Protein AF-A0A7J8A0X6-F1 (afdb_monomer_lite)

pLDDT: mean 71.04, std 18.55, range [28.08, 94.31]

InterPro domains:
  IPR000988 Large ribosomal subunit protein eL24-related, N-terminal [PF01246] (28-68)
  IPR038630 Ribosomal protein L24e/L24 superfamily [G3DSA:2.30.170.20] (17-65)
  IPR056366 Large ribosomal subunit protein eL24 [PTHR10792] (29-151)

Sequence (159 aa):
MSWLRVSAQPFPALPSGVGNACTWALSRQVFQFLNAKCESAFLSKRNPRQINWTVLYRRKHKKGQSEEIQKKRTRRAVKFQRAITGASLADIMAKRNQKPEVRKAQREQAIRAAKEAKKAKQASKKTAMAAAKAPTKAAPKQKIVKPVKVSAPRVGGKR

Foldseek 3Di:
DDDPDDDDADFDDDPDDPDAWDWDDDPPDIHTDRDVVRVVCVVVVHDLCPVCPTPNVCVVVVPPPPDPPPPPPDDDDDDDDDDDPPDDPVRVVVVVPDDVVVVVVVVVVVVVVVVVVVVVVVVVVVVVVVVVDDDDDDDDDDDDDDDDDDDDDDDDDDD

Structure (mmCIF, N/CA/C/O backbone):
data_AF-A0A7J8A0X6-F1
#
_entry.id   AF-A0A7J8A0X6-F1
#
loop_
_atom_site.group_PDB
_atom_site.id
_atom_site.type_symbol
_atom_site.label_atom_id
_atom_site.label_alt_id
_atom_site.label_comp_id
_atom_site.label_asym_id
_atom_site.label_entity_id
_atom_site.label_seq_id
_atom_site.pdbx_PDB_ins_code
_atom_site.Cartn_x
_atom_site.Cartn_y
_atom_site.Cartn_z
_atom_site.occupancy
_atom_site.B_iso_or_equiv
_atom_site.auth_seq_id
_atom_site.auth_comp_id
_atom_site.auth_asym_id
_atom_site.auth_atom_id
_atom_site.pdbx_PDB_model_num
ATOM 1 N N . MET A 1 1 ? 24.385 -22.560 -4.613 1.00 36.12 1 MET A N 1
ATOM 2 C CA . MET A 1 1 ? 23.957 -22.033 -5.926 1.00 36.12 1 MET A CA 1
ATOM 3 C C . MET A 1 1 ? 23.432 -20.620 -5.751 1.00 36.12 1 MET A C 1
ATOM 5 O O . MET A 1 1 ? 22.476 -20.415 -5.014 1.00 36.12 1 MET A O 1
ATOM 9 N N . SER A 1 2 ? 24.137 -19.655 -6.338 1.00 29.86 2 SER A N 1
ATOM 10 C CA . SER A 1 2 ? 23.873 -18.224 -6.197 1.00 29.86 2 SER A CA 1
ATOM 11 C C . SER A 1 2 ? 22.564 -17.828 -6.879 1.00 29.86 2 SER A C 1
ATOM 13 O O . SER A 1 2 ? 22.266 -18.272 -7.986 1.00 29.86 2 SER A O 1
ATOM 15 N N . TRP A 1 3 ? 21.799 -16.986 -6.194 1.00 28.08 3 TRP A N 1
ATOM 16 C CA . TRP A 1 3 ? 20.567 -16.372 -6.663 1.00 28.08 3 TRP A CA 1
ATOM 17 C C . TRP A 1 3 ? 20.871 -15.496 -7.883 1.00 28.08 3 TRP A C 1
ATOM 19 O O . TRP A 1 3 ? 21.542 -14.468 -7.763 1.00 28.08 3 TRP A O 1
ATOM 29 N N . LEU A 1 4 ? 20.399 -15.896 -9.069 1.00 31.91 4 LEU A N 1
ATOM 30 C CA . LEU A 1 4 ? 20.561 -15.088 -10.275 1.00 31.91 4 LEU A CA 1
ATOM 31 C C . LEU A 1 4 ? 19.683 -13.834 -10.177 1.00 31.91 4 LEU A C 1
ATOM 33 O O . LEU A 1 4 ? 18.459 -13.854 -10.290 1.00 31.91 4 LEU A O 1
ATOM 37 N N . ARG A 1 5 ? 20.374 -12.727 -9.929 1.00 34.00 5 ARG A N 1
ATOM 38 C CA . ARG A 1 5 ? 19.894 -11.352 -9.873 1.00 34.00 5 ARG A CA 1
ATOM 39 C C . ARG A 1 5 ? 19.370 -10.926 -11.249 1.00 34.00 5 ARG A C 1
ATOM 41 O O . ARG A 1 5 ? 20.147 -10.761 -12.183 1.00 34.00 5 ARG A O 1
ATOM 48 N N . VAL A 1 6 ? 18.060 -10.713 -11.358 1.00 36.09 6 VAL A N 1
ATOM 49 C CA . VAL A 1 6 ? 17.399 -10.133 -12.540 1.00 36.09 6 VAL A CA 1
ATOM 50 C C . VAL A 1 6 ? 17.935 -8.715 -12.770 1.00 36.09 6 VAL A C 1
ATOM 52 O O . VAL A 1 6 ? 17.736 -7.826 -11.939 1.00 36.09 6 VAL A O 1
ATOM 55 N N . SER A 1 7 ? 18.646 -8.503 -13.880 1.00 37.28 7 SER A N 1
ATOM 56 C CA . SER A 1 7 ? 19.154 -7.190 -14.277 1.00 37.28 7 SER A CA 1
ATOM 57 C C . SER A 1 7 ? 18.037 -6.376 -14.939 1.00 37.28 7 SER A C 1
ATOM 59 O O . SER A 1 7 ? 17.473 -6.742 -15.969 1.00 37.28 7 SER A O 1
ATOM 61 N N . ALA A 1 8 ? 17.685 -5.249 -14.322 1.00 40.94 8 ALA A N 1
ATOM 62 C CA . ALA A 1 8 ? 16.849 -4.237 -14.950 1.00 40.94 8 ALA A CA 1
ATOM 63 C C . ALA A 1 8 ? 17.675 -3.536 -16.041 1.00 40.94 8 ALA A C 1
ATOM 65 O O . ALA A 1 8 ? 18.652 -2.846 -15.749 1.00 40.94 8 ALA A O 1
ATOM 66 N N . GLN A 1 9 ? 17.303 -3.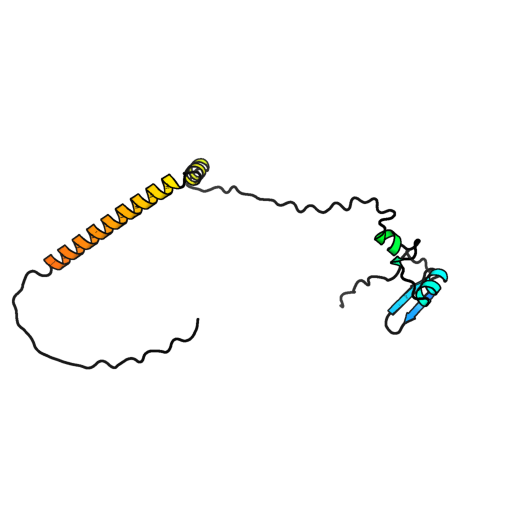767 -17.298 1.00 46.72 9 GLN A N 1
ATOM 67 C CA . GLN A 1 9 ? 18.052 -3.325 -18.470 1.00 46.72 9 GLN A CA 1
ATOM 68 C C . GLN A 1 9 ? 17.904 -1.816 -18.761 1.00 46.72 9 GLN A C 1
ATOM 70 O O . GLN A 1 9 ? 16.809 -1.256 -18.616 1.00 46.72 9 GLN A O 1
ATOM 75 N N . PRO A 1 10 ? 18.972 -1.151 -19.240 1.00 53.94 10 PRO A N 1
ATOM 76 C CA . PRO A 1 10 ? 18.896 0.121 -19.946 1.00 53.94 10 PRO A CA 1
ATOM 77 C C . PRO A 1 10 ? 18.584 -0.141 -21.433 1.00 53.94 10 PRO A C 1
ATOM 79 O O . PRO A 1 10 ? 19.312 -0.872 -22.086 1.00 53.94 10 PRO A O 1
ATOM 82 N N . PHE A 1 11 ? 17.537 0.495 -21.972 1.00 50.22 11 PHE A N 1
ATOM 83 C CA . PHE A 1 11 ? 17.022 0.324 -23.350 1.00 50.22 11 PHE A CA 1
ATOM 84 C C . PHE A 1 11 ? 16.313 -1.024 -23.645 1.00 50.22 11 PHE A C 1
ATOM 86 O O . PHE A 1 11 ? 16.603 -2.030 -23.011 1.00 50.22 11 PHE A O 1
ATOM 93 N N . PRO A 1 12 ? 15.281 -1.039 -24.517 1.00 55.00 12 PRO A N 1
ATOM 94 C CA . PRO A 1 12 ? 14.339 -2.153 -24.602 1.00 55.00 12 PRO A CA 1
ATOM 95 C C . PRO A 1 12 ? 14.914 -3.376 -25.324 1.00 55.00 12 PRO A C 1
ATOM 97 O O . PRO A 1 12 ? 15.241 -3.295 -26.506 1.00 55.00 12 PRO A O 1
ATOM 100 N N . ALA A 1 13 ? 14.928 -4.514 -24.627 1.00 45.06 13 ALA A N 1
ATOM 101 C CA . ALA A 1 13 ? 15.016 -5.843 -25.219 1.00 45.06 13 ALA A CA 1
ATOM 102 C C . ALA A 1 13 ? 13.827 -6.100 -26.156 1.00 45.06 13 ALA A C 1
ATOM 104 O O . ALA A 1 13 ? 12.696 -6.311 -25.716 1.00 45.06 13 ALA A O 1
ATOM 105 N N . LEU A 1 14 ? 14.110 -6.097 -27.455 1.00 45.22 14 LEU A N 1
ATOM 106 C CA . LEU A 1 14 ? 13.455 -6.994 -28.403 1.00 45.22 14 LEU A CA 1
ATOM 107 C C . LEU A 1 14 ? 14.230 -8.322 -28.380 1.00 45.22 14 LEU A C 1
ATOM 109 O O . LEU A 1 14 ? 15.440 -8.284 -28.140 1.00 45.22 14 LEU A O 1
ATOM 113 N N . PRO A 1 15 ? 13.576 -9.479 -28.589 1.00 44.00 15 PRO A N 1
ATOM 114 C CA . PRO A 1 15 ? 14.264 -10.763 -28.633 1.00 44.00 15 PRO A CA 1
ATOM 115 C C . PRO A 1 15 ? 15.298 -10.715 -29.758 1.00 44.00 15 PRO A C 1
ATOM 117 O O . PRO A 1 15 ? 14.960 -10.625 -30.937 1.00 44.00 15 PRO A O 1
ATOM 120 N N . SER A 1 16 ? 16.569 -10.681 -29.373 1.00 49.59 16 SER A N 1
ATOM 121 C CA . SER A 1 16 ? 17.697 -10.606 -30.286 1.00 49.59 16 SER A CA 1
ATOM 122 C C . SER A 1 16 ? 17.804 -11.926 -31.043 1.00 49.59 16 SER A C 1
ATOM 124 O O . SER A 1 16 ? 18.337 -12.905 -30.520 1.00 49.59 16 SER A O 1
ATOM 126 N N . GLY A 1 17 ? 17.293 -11.944 -32.274 1.00 44.50 17 GLY A N 1
ATOM 127 C CA . GLY A 1 17 ? 17.748 -12.886 -33.285 1.00 44.50 17 GLY A CA 1
ATOM 128 C C . GLY A 1 17 ? 19.262 -12.744 -33.440 1.00 44.50 17 GLY A C 1
ATOM 129 O O . GLY A 1 17 ? 19.794 -11.635 -33.524 1.00 44.50 17 GLY A O 1
ATOM 130 N N . VAL A 1 18 ? 19.942 -13.879 -33.381 1.00 49.66 18 VAL A N 1
ATOM 131 C CA . VAL A 1 18 ? 21.393 -14.040 -33.479 1.00 49.66 18 VAL A CA 1
ATOM 132 C C . VAL A 1 18 ? 21.876 -13.364 -34.770 1.00 49.66 18 VAL A C 1
ATOM 134 O O . VAL A 1 18 ? 21.521 -13.819 -35.851 1.00 49.66 18 VAL A O 1
ATOM 137 N N . GLY A 1 19 ? 22.620 -12.254 -34.687 1.00 55.72 19 GLY A N 1
ATOM 138 C CA . GLY A 1 19 ? 23.250 -11.687 -35.889 1.00 55.72 19 GLY A CA 1
ATOM 139 C C . GLY A 1 19 ? 23.717 -10.232 -35.846 1.00 55.72 19 GLY A C 1
ATOM 140 O O . GLY A 1 19 ? 24.766 -9.952 -36.403 1.00 55.72 19 GLY A O 1
ATOM 141 N N . ASN A 1 20 ? 23.012 -9.307 -35.181 1.00 57.03 20 ASN A N 1
ATOM 142 C CA . ASN A 1 20 ? 23.240 -7.860 -35.398 1.00 57.03 20 ASN A CA 1
ATOM 143 C C . ASN A 1 20 ? 23.388 -7.023 -34.109 1.00 57.03 20 ASN A C 1
ATOM 145 O O . ASN A 1 20 ? 22.957 -5.875 -34.072 1.00 57.03 20 ASN A O 1
ATOM 149 N N . ALA A 1 21 ? 23.941 -7.572 -33.025 1.00 59.22 21 ALA A N 1
ATOM 150 C CA . ALA A 1 21 ? 24.091 -6.821 -31.774 1.00 59.22 21 ALA A CA 1
ATOM 151 C C . ALA A 1 21 ? 25.514 -6.261 -31.617 1.00 59.22 21 ALA A C 1
ATOM 153 O O . ALA A 1 21 ? 26.451 -7.015 -31.361 1.00 59.22 21 ALA A O 1
ATOM 154 N N . CYS A 1 22 ? 25.670 -4.934 -31.701 1.00 60.84 22 CYS A N 1
ATOM 155 C CA . CYS A 1 22 ? 26.900 -4.261 -31.275 1.00 60.84 22 CYS A CA 1
ATOM 156 C C . CYS A 1 22 ? 26.925 -4.207 -29.743 1.00 60.84 22 CYS A C 1
ATOM 158 O O . CYS A 1 22 ? 26.080 -3.565 -29.107 1.00 60.84 22 CYS A O 1
ATOM 160 N N . THR A 1 23 ? 27.876 -4.914 -29.138 1.00 66.88 23 THR A N 1
ATOM 161 C CA . THR A 1 23 ? 28.065 -4.959 -27.686 1.00 66.88 23 THR A CA 1
ATOM 162 C C . THR A 1 23 ? 29.154 -3.985 -27.265 1.00 66.88 23 THR A C 1
ATOM 164 O O . THR A 1 23 ? 30.289 -4.102 -27.721 1.00 66.88 23 THR A O 1
ATOM 167 N N . TRP A 1 24 ? 28.838 -3.065 -26.355 1.00 68.44 24 TRP A N 1
ATOM 168 C CA . TRP A 1 24 ? 29.813 -2.134 -25.790 1.00 68.44 24 TRP A CA 1
ATOM 169 C C . TRP A 1 24 ? 30.006 -2.412 -24.299 1.00 68.44 24 TRP A C 1
ATOM 171 O O . TRP A 1 24 ? 29.041 -2.420 -23.531 1.00 68.44 24 TRP A O 1
ATOM 181 N N . ALA A 1 25 ? 31.247 -2.651 -23.878 1.00 75.25 25 ALA A N 1
ATOM 182 C CA . ALA A 1 25 ? 31.591 -2.934 -22.490 1.00 75.25 25 ALA A CA 1
ATOM 183 C C . ALA A 1 25 ? 32.318 -1.736 -21.870 1.00 75.25 25 ALA A C 1
ATOM 185 O O . ALA A 1 25 ? 33.428 -1.399 -22.271 1.00 75.25 25 ALA A O 1
ATOM 186 N N . LEU A 1 26 ? 31.702 -1.117 -20.861 1.00 70.56 26 LEU A N 1
ATOM 187 C CA . LEU A 1 26 ? 32.402 -0.227 -19.934 1.00 70.56 26 LEU A CA 1
ATOM 188 C C . LEU A 1 26 ? 32.752 -1.020 -18.680 1.00 70.56 26 LEU A C 1
ATOM 190 O O . LEU A 1 26 ? 32.028 -1.955 -18.355 1.00 70.56 26 LEU A O 1
ATOM 194 N N . SER A 1 27 ? 33.811 -0.618 -17.971 1.00 67.50 27 SER A N 1
ATOM 195 C CA . SER A 1 27 ? 34.520 -1.310 -16.869 1.00 67.50 27 SER A CA 1
ATOM 196 C C . SER A 1 27 ? 33.731 -2.233 -15.920 1.00 67.50 27 SER A C 1
ATOM 198 O O . SER A 1 27 ? 34.324 -3.121 -15.316 1.00 67.50 27 SER A O 1
ATOM 200 N N . ARG A 1 28 ? 32.414 -2.061 -15.765 1.00 73.81 28 ARG A N 1
ATOM 201 C CA . ARG A 1 28 ? 31.549 -2.922 -14.950 1.00 73.81 28 ARG A CA 1
ATOM 202 C C . ARG A 1 28 ? 30.196 -3.287 -15.585 1.00 73.81 28 ARG A C 1
ATOM 204 O O . ARG A 1 28 ? 29.463 -4.087 -15.010 1.00 73.81 28 ARG A O 1
ATOM 211 N N . GLN A 1 29 ? 29.831 -2.714 -16.733 1.00 79.38 29 GLN A N 1
ATOM 212 C CA . GLN A 1 29 ? 28.522 -2.909 -17.358 1.00 79.38 29 GLN A CA 1
ATOM 213 C C . GLN A 1 29 ? 28.636 -3.078 -18.876 1.00 79.38 29 GLN A C 1
ATOM 215 O O . GLN A 1 29 ? 29.211 -2.240 -19.569 1.00 79.38 29 GLN A O 1
ATOM 220 N N . VAL A 1 30 ? 28.031 -4.155 -19.380 1.00 83.88 30 VAL A N 1
ATOM 221 C CA . VAL A 1 30 ? 27.904 -4.440 -20.812 1.00 83.88 30 VAL A CA 1
ATOM 222 C C . VAL A 1 30 ? 26.553 -3.927 -21.305 1.00 83.88 30 VAL A C 1
ATOM 224 O O . VAL A 1 30 ? 25.512 -4.232 -20.719 1.00 83.88 30 VAL A O 1
ATOM 227 N N . PHE A 1 31 ? 26.577 -3.147 -22.382 1.00 83.69 31 PHE A N 1
ATOM 228 C CA . PHE A 1 31 ? 25.405 -2.626 -23.075 1.00 83.69 31 PHE A CA 1
ATOM 229 C C . PHE A 1 31 ? 25.257 -3.335 -24.420 1.00 83.69 31 PHE A C 1
ATOM 231 O O . PHE A 1 31 ? 26.236 -3.545 -25.135 1.00 83.69 31 PHE A O 1
ATOM 238 N N . GLN A 1 32 ? 24.026 -3.713 -24.754 1.00 86.38 32 GLN A N 1
ATOM 239 C CA . GLN A 1 32 ? 23.683 -4.342 -26.028 1.00 86.38 32 GLN A CA 1
ATOM 240 C C . GLN A 1 32 ? 22.851 -3.351 -26.838 1.00 86.38 32 GLN A C 1
ATOM 242 O O . GLN A 1 32 ? 21.809 -2.885 -26.368 1.00 86.38 32 GLN A O 1
ATOM 247 N N . PHE A 1 33 ? 23.314 -3.018 -28.042 1.00 85.69 33 PHE A N 1
ATOM 248 C CA . PHE A 1 33 ? 22.603 -2.130 -28.955 1.00 85.69 33 PHE A CA 1
ATOM 249 C C . PHE A 1 33 ? 22.058 -2.904 -30.150 1.00 85.69 33 PHE A C 1
ATOM 251 O O . PHE A 1 33 ? 22.724 -3.774 -30.698 1.00 85.69 33 PHE A O 1
ATOM 258 N N . LEU A 1 34 ? 20.837 -2.547 -30.556 1.00 86.81 34 LEU A N 1
ATOM 259 C CA . LEU A 1 34 ? 20.178 -3.110 -31.736 1.00 86.81 34 LEU A CA 1
ATOM 260 C C . LEU A 1 34 ? 20.809 -2.590 -33.038 1.00 86.81 34 LEU A C 1
ATOM 262 O O . LEU A 1 34 ? 21.106 -3.368 -33.929 1.00 86.81 34 LEU A O 1
ATOM 266 N N . ASN A 1 35 ? 21.020 -1.271 -33.141 1.00 86.50 35 ASN A N 1
ATOM 267 C CA . ASN A 1 35 ? 21.528 -0.597 -34.342 1.00 86.50 35 ASN A CA 1
ATOM 268 C C . ASN A 1 35 ? 22.531 0.506 -33.944 1.00 86.50 35 ASN A C 1
ATOM 270 O O . ASN A 1 35 ? 22.434 1.054 -32.840 1.00 86.50 35 ASN A O 1
ATOM 274 N N . ALA A 1 36 ? 23.368 0.959 -34.888 1.00 87.69 36 ALA A N 1
ATOM 275 C CA . ALA A 1 36 ? 24.305 2.083 -34.704 1.00 87.69 36 ALA A CA 1
ATOM 276 C C . ALA A 1 36 ? 23.627 3.389 -34.227 1.00 87.69 36 ALA A C 1
ATOM 278 O O . ALA A 1 36 ? 24.204 4.182 -33.484 1.00 87.69 36 ALA A O 1
ATOM 279 N N . LYS A 1 37 ? 22.350 3.597 -34.581 1.00 88.62 37 LYS A N 1
ATOM 280 C CA . LYS A 1 37 ? 21.533 4.723 -34.090 1.00 88.62 37 LYS A CA 1
ATOM 281 C C . LYS A 1 37 ? 21.378 4.722 -32.563 1.00 88.62 37 LYS A C 1
ATOM 283 O O . LYS A 1 37 ? 21.376 5.786 -31.944 1.00 88.62 37 LYS A O 1
ATOM 288 N N . CYS A 1 38 ? 21.211 3.545 -31.959 1.00 87.75 38 CYS A N 1
ATOM 289 C CA . CYS A 1 38 ? 21.077 3.397 -30.509 1.00 87.75 38 CYS A CA 1
ATOM 290 C C . CYS A 1 38 ? 22.421 3.632 -29.812 1.00 87.75 38 CYS A C 1
ATOM 292 O O . CYS A 1 38 ? 22.465 4.306 -28.785 1.00 87.75 38 CYS A O 1
ATOM 294 N N . GLU A 1 39 ? 23.500 3.122 -30.406 1.00 88.06 39 GLU A N 1
ATOM 295 C CA . GLU A 1 39 ?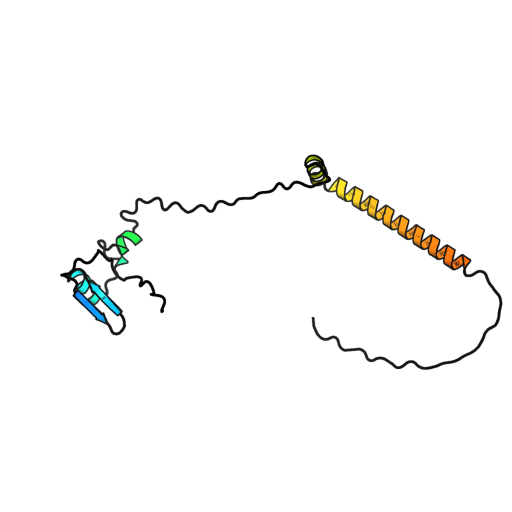 24.867 3.271 -29.907 1.00 88.06 39 GLU A CA 1
ATOM 296 C C . GLU A 1 39 ? 25.322 4.739 -29.917 1.00 88.06 39 GLU A C 1
ATOM 298 O O . GLU A 1 39 ? 25.715 5.275 -28.882 1.00 88.06 39 GLU A O 1
ATOM 303 N N . SER A 1 40 ? 25.156 5.443 -31.043 1.00 89.56 40 SER A N 1
ATOM 304 C CA . SER A 1 40 ? 25.500 6.868 -31.167 1.00 89.56 40 SER A CA 1
ATOM 305 C C . SER A 1 40 ? 24.751 7.745 -30.152 1.00 89.56 40 SER A C 1
ATOM 307 O O . SER A 1 40 ? 25.341 8.622 -29.511 1.00 89.56 40 SER A O 1
ATOM 309 N N . ALA A 1 41 ? 23.456 7.481 -29.936 1.00 91.06 41 ALA A N 1
ATOM 310 C CA . ALA A 1 41 ? 22.664 8.199 -28.939 1.00 91.06 41 ALA A CA 1
ATOM 311 C C . ALA A 1 41 ? 23.149 7.942 -27.499 1.00 91.06 41 ALA A C 1
ATOM 313 O O . ALA A 1 41 ? 23.112 8.860 -26.673 1.00 91.06 41 ALA A O 1
ATOM 314 N N . PHE A 1 42 ? 23.611 6.722 -27.203 1.00 88.75 42 PHE A N 1
ATOM 315 C CA . PHE A 1 42 ? 24.161 6.349 -25.901 1.00 88.75 42 PHE A CA 1
ATOM 316 C C . PHE A 1 42 ? 25.536 6.979 -25.647 1.00 88.75 42 PHE A C 1
ATOM 318 O O . PHE A 1 42 ? 25.747 7.555 -24.580 1.00 88.75 42 PHE A O 1
ATOM 325 N N . LEU A 1 43 ? 26.436 6.958 -26.636 1.00 90.19 43 LEU A N 1
ATOM 326 C CA . LEU A 1 43 ? 27.752 7.609 -26.554 1.00 90.19 43 LEU A CA 1
ATOM 327 C C . LEU A 1 43 ? 27.627 9.132 -26.413 1.00 90.19 43 LEU A C 1
ATOM 329 O O . LEU A 1 43 ? 28.344 9.750 -25.629 1.00 90.19 43 LEU A O 1
ATOM 333 N N . SER A 1 44 ? 26.627 9.721 -27.077 1.00 91.62 44 SER A N 1
ATOM 334 C CA . SER A 1 44 ? 26.240 11.131 -26.911 1.00 91.62 44 SER A CA 1
ATOM 335 C C . SER A 1 44 ? 25.517 11.414 -25.584 1.00 91.62 44 SER A C 1
ATOM 337 O O . SER A 1 44 ? 25.027 12.523 -25.373 1.00 91.62 44 SER A O 1
ATOM 339 N N . LYS A 1 45 ? 25.390 10.410 -24.702 1.00 89.94 45 LYS A N 1
ATOM 340 C CA . LYS A 1 45 ? 24.764 10.486 -23.373 1.00 89.94 45 LYS A CA 1
ATOM 341 C C . LYS A 1 45 ? 23.329 11.031 -23.395 1.00 89.94 45 LYS A C 1
ATOM 343 O O . LYS A 1 45 ? 22.873 11.643 -22.427 1.00 89.94 45 LYS A O 1
ATOM 348 N N . ARG A 1 46 ? 22.577 10.801 -24.481 1.00 92.88 46 ARG A N 1
ATOM 349 C CA . ARG A 1 46 ? 21.175 11.236 -24.561 1.00 92.88 46 ARG A CA 1
ATOM 350 C C . ARG A 1 46 ? 20.291 10.384 -23.657 1.00 92.88 46 ARG A C 1
ATOM 352 O O . ARG A 1 46 ? 20.404 9.161 -23.608 1.00 92.88 46 ARG A O 1
ATOM 359 N N . ASN A 1 47 ? 19.347 11.026 -22.969 1.00 89.94 47 ASN A N 1
ATOM 360 C CA . ASN A 1 47 ? 18.437 10.321 -22.073 1.00 89.94 47 ASN A CA 1
ATOM 361 C C . ASN A 1 47 ? 17.318 9.613 -22.869 1.00 89.94 47 ASN A C 1
ATOM 363 O O . ASN A 1 47 ? 16.518 10.301 -23.513 1.00 89.94 47 ASN A O 1
ATOM 367 N N . PRO A 1 48 ? 17.159 8.277 -22.769 1.00 91.62 48 PRO A N 1
ATOM 368 C CA . PRO A 1 48 ? 16.075 7.550 -23.437 1.00 91.62 48 PRO A CA 1
ATOM 369 C C . PRO A 1 48 ? 14.685 8.128 -23.172 1.00 91.62 48 PRO A C 1
ATOM 371 O O . PRO A 1 48 ? 13.815 8.087 -24.032 1.00 91.62 48 PRO A O 1
ATOM 374 N N . ARG A 1 49 ? 14.457 8.694 -21.982 1.00 91.25 49 ARG A N 1
ATOM 375 C CA . ARG A 1 49 ? 13.150 9.230 -21.570 1.00 91.25 49 ARG A CA 1
ATOM 376 C C . ARG A 1 49 ? 12.725 10.481 -22.344 1.00 91.25 49 ARG A C 1
ATOM 378 O O . ARG A 1 49 ? 11.583 10.904 -22.178 1.00 91.25 49 ARG A O 1
ATOM 385 N N . GLN A 1 50 ? 13.624 11.068 -23.134 1.00 91.62 50 GLN A N 1
ATOM 386 C CA . GLN A 1 50 ? 13.364 12.222 -24.000 1.00 91.62 50 GLN A CA 1
ATOM 387 C C . GLN A 1 50 ? 13.316 11.847 -25.492 1.00 91.62 50 GLN A C 1
ATOM 389 O O . GLN A 1 50 ? 12.918 12.665 -26.309 1.00 91.62 50 GLN A O 1
ATOM 394 N N . ILE A 1 51 ? 13.689 10.618 -25.864 1.00 91.88 51 ILE A N 1
ATOM 395 C CA . ILE A 1 51 ? 13.703 10.175 -27.263 1.00 91.88 51 ILE A CA 1
ATOM 396 C C . ILE A 1 51 ? 12.364 9.511 -27.599 1.00 91.88 51 ILE A C 1
ATOM 398 O O . ILE A 1 51 ? 12.087 8.398 -27.143 1.00 91.88 51 ILE A O 1
ATOM 402 N N . ASN A 1 52 ? 11.570 10.179 -28.439 1.00 91.88 52 ASN A N 1
ATOM 403 C CA . ASN A 1 52 ? 10.157 9.872 -28.698 1.00 91.88 52 ASN A CA 1
ATOM 404 C C . ASN A 1 52 ? 9.862 8.414 -29.097 1.00 91.88 52 ASN A C 1
ATOM 406 O O . ASN A 1 52 ? 8.856 7.847 -28.676 1.00 91.88 52 ASN A O 1
ATOM 410 N N . TRP A 1 53 ? 10.734 7.789 -29.892 1.00 88.25 53 TRP A N 1
ATOM 411 C CA . TRP A 1 53 ? 10.519 6.435 -30.418 1.00 88.25 53 TRP A CA 1
ATOM 412 C C . TRP A 1 53 ? 10.915 5.314 -29.442 1.00 88.25 53 TRP A C 1
ATOM 414 O O . TRP A 1 53 ? 10.671 4.142 -29.721 1.00 88.25 53 TRP A O 1
ATOM 424 N N . THR A 1 54 ? 11.511 5.630 -28.289 1.00 90.94 54 THR A N 1
ATOM 425 C CA . THR A 1 54 ? 11.944 4.599 -27.334 1.00 90.94 54 THR A CA 1
ATOM 426 C C . THR A 1 54 ? 10.788 4.076 -26.481 1.00 90.94 54 THR A C 1
ATOM 428 O O . THR A 1 54 ? 9.844 4.790 -26.135 1.00 90.94 54 THR A O 1
ATOM 431 N N . VAL A 1 55 ? 10.901 2.825 -26.030 1.00 88.62 55 VAL A N 1
ATOM 432 C CA . VAL A 1 55 ? 9.926 2.220 -25.106 1.00 88.62 55 VAL A CA 1
ATOM 433 C C . VAL A 1 55 ? 9.853 2.984 -23.779 1.00 88.62 55 VAL A C 1
ATOM 435 O O . VAL A 1 55 ? 8.769 3.161 -23.226 1.00 88.62 55 VAL A O 1
ATOM 438 N N . LEU A 1 56 ? 10.982 3.493 -23.275 1.00 91.00 56 LEU A N 1
ATOM 439 C CA . LEU A 1 56 ? 11.031 4.283 -22.038 1.00 91.00 56 LEU A CA 1
ATOM 440 C C . LEU A 1 56 ? 10.248 5.594 -22.161 1.00 91.00 56 LEU A C 1
ATOM 442 O O . LEU A 1 56 ? 9.504 5.944 -21.239 1.00 91.00 56 LEU A O 1
ATOM 446 N N . TYR A 1 57 ? 10.368 6.290 -23.295 1.00 92.88 57 TYR A N 1
ATOM 447 C CA . TYR A 1 57 ? 9.552 7.466 -23.584 1.00 92.88 57 TYR A CA 1
ATOM 448 C C . TYR A 1 57 ? 8.064 7.111 -23.645 1.00 92.88 57 TYR A C 1
ATOM 450 O O . TYR A 1 57 ? 7.256 7.774 -22.992 1.00 92.88 57 TYR A O 1
ATOM 458 N N . ARG A 1 58 ? 7.696 6.035 -24.356 1.00 92.38 58 ARG A N 1
ATOM 459 C CA . ARG A 1 58 ? 6.295 5.590 -24.471 1.00 92.38 58 ARG A CA 1
ATOM 460 C C . ARG A 1 58 ? 5.687 5.229 -23.112 1.00 92.38 58 ARG A C 1
ATOM 462 O O . ARG A 1 58 ? 4.561 5.633 -22.842 1.00 92.38 58 ARG A O 1
ATOM 469 N N . ARG A 1 59 ? 6.445 4.576 -22.218 1.00 88.25 59 ARG A N 1
ATOM 470 C CA . ARG A 1 59 ? 6.028 4.287 -20.828 1.00 88.25 59 ARG A CA 1
ATOM 471 C C . ARG A 1 59 ? 5.842 5.560 -19.999 1.00 88.25 59 ARG A C 1
ATOM 473 O O . ARG A 1 59 ? 4.839 5.677 -19.302 1.00 88.25 59 ARG A O 1
ATOM 480 N N . LYS A 1 60 ? 6.769 6.527 -20.093 1.00 91.06 60 LYS A N 1
ATOM 481 C CA . LYS A 1 60 ? 6.669 7.821 -19.387 1.00 91.06 60 LYS A CA 1
ATOM 482 C C . LYS A 1 60 ? 5.429 8.612 -19.826 1.00 91.06 60 LYS A C 1
ATOM 484 O O . LYS A 1 60 ? 4.744 9.174 -18.979 1.00 91.06 60 LYS A O 1
ATOM 489 N N . HIS A 1 61 ? 5.134 8.621 -21.125 1.00 92.25 61 HIS A N 1
ATOM 490 C CA . HIS A 1 61 ? 4.032 9.392 -21.716 1.00 92.25 61 HIS A CA 1
ATOM 491 C C . HIS A 1 61 ? 2.757 8.567 -21.938 1.00 92.25 61 HIS A C 1
ATOM 493 O O . HIS A 1 61 ? 1.854 9.021 -22.637 1.00 92.25 61 HIS A O 1
ATOM 499 N N . LYS A 1 62 ? 2.686 7.354 -21.368 1.00 87.38 62 LYS A N 1
ATOM 500 C CA . LYS A 1 62 ? 1.532 6.441 -21.445 1.00 87.38 62 LYS A CA 1
ATOM 501 C C . LYS A 1 62 ? 1.024 6.202 -22.876 1.00 87.38 62 LYS A C 1
ATOM 503 O O . LYS A 1 62 ? -0.167 6.023 -23.108 1.00 87.38 62 LYS A O 1
ATOM 508 N N . LYS A 1 63 ? 1.927 6.203 -23.858 1.00 86.06 63 LYS A N 1
ATOM 509 C CA . LYS A 1 63 ? 1.589 5.958 -25.264 1.00 86.06 63 LYS A CA 1
ATOM 510 C C . LYS A 1 63 ? 1.418 4.455 -25.489 1.00 86.06 63 LYS A C 1
ATOM 512 O O . LYS A 1 63 ? 2.353 3.691 -25.253 1.00 86.06 63 LYS A O 1
ATOM 517 N N . GLY A 1 64 ? 0.246 4.044 -25.973 1.00 74.81 64 GLY A N 1
ATOM 518 C CA . GLY A 1 64 ? -0.055 2.647 -26.308 1.00 74.81 64 GLY A CA 1
ATOM 519 C C . GLY A 1 64 ? -0.163 1.708 -25.104 1.00 74.81 64 GLY A C 1
ATOM 520 O O . GLY A 1 64 ? 0.114 0.525 -25.240 1.00 74.81 64 GLY A O 1
ATOM 521 N N . GLN A 1 65 ? -0.502 2.234 -23.925 1.00 70.50 65 GLN A N 1
ATOM 522 C CA . GLN A 1 65 ? -0.941 1.433 -22.784 1.00 70.50 65 GLN A CA 1
ATOM 523 C C . GLN A 1 65 ? -2.463 1.563 -22.701 1.00 70.50 65 GLN A C 1
ATOM 525 O O . GLN A 1 65 ? -2.971 2.531 -22.140 1.00 70.50 65 GLN A O 1
ATOM 530 N N . SER A 1 66 ? -3.178 0.618 -23.307 1.00 63.53 66 SER A N 1
ATOM 531 C CA . SER A 1 66 ? -4.619 0.417 -23.135 1.00 63.53 66 SER A CA 1
ATOM 532 C C . SER A 1 66 ? -4.831 -0.834 -22.296 1.00 63.53 66 SER A C 1
ATOM 534 O O . SER A 1 66 ? -5.377 -1.826 -22.755 1.00 63.53 66 SER A O 1
ATOM 536 N N . GLU A 1 67 ? -4.321 -0.816 -21.075 1.00 59.91 67 GLU A N 1
ATOM 537 C CA . GLU A 1 67 ? -4.545 -1.885 -20.116 1.00 59.91 67 GLU A CA 1
ATOM 538 C C . GLU A 1 67 ? -4.899 -1.185 -18.820 1.00 59.91 67 GLU A C 1
ATOM 540 O O . GLU A 1 67 ? -4.069 -0.585 -18.139 1.00 59.91 67 GLU A O 1
ATOM 545 N N . GLU A 1 68 ? -6.198 -1.109 -18.575 1.00 60.12 68 GLU A N 1
ATOM 546 C CA . GLU A 1 68 ? -6.847 -1.703 -17.414 1.00 60.12 68 GLU A CA 1
ATOM 547 C C . GLU A 1 68 ? -5.897 -2.502 -16.492 1.00 60.12 68 GLU A C 1
ATOM 549 O O . GLU A 1 68 ? -6.080 -3.689 -16.240 1.00 60.12 68 GLU A O 1
ATOM 554 N N . ILE A 1 69 ? -4.853 -1.862 -15.951 1.00 63.72 69 ILE A N 1
ATOM 555 C CA . ILE A 1 69 ? -4.126 -2.356 -14.789 1.00 63.72 69 ILE A CA 1
ATOM 556 C C . ILE A 1 69 ? -5.175 -2.275 -13.701 1.00 63.72 69 ILE A C 1
ATOM 558 O O . ILE A 1 69 ? -5.344 -1.231 -13.062 1.00 63.72 69 ILE A O 1
ATOM 562 N N . GLN A 1 70 ? -5.960 -3.347 -13.583 1.00 63.41 70 GLN A N 1
ATOM 563 C CA . GLN A 1 70 ? -6.954 -3.511 -12.554 1.00 63.41 70 GLN A CA 1
ATOM 564 C C . GLN A 1 70 ? -6.206 -3.226 -11.268 1.00 63.41 70 GLN A C 1
ATOM 566 O O . GLN A 1 70 ? -5.358 -4.009 -10.832 1.00 63.41 70 GLN A O 1
ATOM 571 N N . LYS A 1 71 ? -6.449 -2.037 -10.706 1.00 69.31 71 LYS A N 1
ATOM 572 C CA . LYS A 1 71 ? -5.970 -1.684 -9.381 1.00 69.31 71 LYS A CA 1
ATOM 573 C C . LYS A 1 71 ? -6.476 -2.829 -8.533 1.00 69.31 71 LYS A C 1
ATOM 575 O O . LYS A 1 71 ? -7.690 -2.946 -8.377 1.00 69.31 71 LYS A O 1
ATOM 580 N N . LYS A 1 72 ? -5.583 -3.723 -8.094 1.00 68.19 72 LYS A N 1
ATOM 581 C CA . LYS A 1 72 ? -5.971 -4.881 -7.293 1.00 68.19 72 LYS A CA 1
ATOM 582 C C . LYS A 1 72 ? -6.597 -4.319 -6.027 1.00 68.19 72 LYS A C 1
ATOM 584 O O . LYS A 1 72 ? -5.903 -3.932 -5.091 1.00 68.19 72 LYS A O 1
ATOM 589 N N . ARG A 1 73 ? -7.922 -4.177 -6.051 1.00 71.19 73 ARG A N 1
ATOM 590 C CA . ARG A 1 73 ? -8.711 -3.659 -4.949 1.00 71.19 73 ARG A CA 1
ATOM 591 C C . ARG A 1 73 ? -8.664 -4.762 -3.914 1.00 71.19 73 ARG A C 1
ATOM 593 O O . ARG A 1 73 ? -9.286 -5.808 -4.080 1.00 71.19 73 ARG A O 1
ATOM 600 N N . THR A 1 74 ? -7.853 -4.566 -2.887 1.00 74.44 74 THR A N 1
ATOM 601 C CA . THR A 1 74 ? -7.787 -5.483 -1.757 1.00 74.44 74 THR A CA 1
ATOM 602 C C . THR A 1 74 ? -9.183 -5.574 -1.141 1.00 74.44 74 THR A C 1
ATOM 604 O O . THR A 1 74 ? -9.744 -4.582 -0.672 1.00 74.44 74 THR A O 1
ATOM 607 N N . ARG A 1 75 ? -9.797 -6.762 -1.195 1.00 73.62 75 ARG A N 1
ATOM 608 C CA . ARG A 1 75 ? -11.075 -7.023 -0.523 1.00 73.62 75 ARG A CA 1
ATOM 609 C C . ARG A 1 75 ? -10.818 -7.085 0.983 1.00 73.62 75 ARG A C 1
ATOM 611 O O . ARG A 1 75 ? -10.058 -7.933 1.439 1.00 73.62 75 ARG A O 1
ATOM 618 N N . ARG A 1 76 ? -11.456 -6.208 1.762 1.00 75.19 76 ARG A N 1
ATOM 619 C CA . ARG A 1 76 ? -11.497 -6.318 3.228 1.00 75.19 76 ARG A CA 1
ATOM 620 C C . ARG A 1 76 ? -12.689 -7.193 3.605 1.00 75.19 76 ARG A C 1
ATOM 622 O O . ARG A 1 76 ? -13.826 -6.758 3.468 1.00 75.19 76 ARG A O 1
ATOM 629 N N . ALA A 1 77 ? -12.438 -8.420 4.047 1.00 74.81 77 ALA A N 1
ATOM 630 C CA . ALA A 1 77 ? -13.478 -9.270 4.614 1.00 74.81 77 ALA A CA 1
ATOM 631 C C . ALA A 1 77 ? -13.541 -9.037 6.127 1.00 74.81 77 ALA A C 1
ATOM 633 O O . ALA A 1 77 ? -12.560 -9.278 6.826 1.00 74.81 77 ALA A O 1
ATOM 634 N N . VAL A 1 78 ? -14.687 -8.589 6.638 1.00 77.69 78 VAL A N 1
ATOM 635 C CA . VAL A 1 78 ? -14.954 -8.544 8.080 1.00 77.69 78 VAL A CA 1
ATOM 636 C C . VAL A 1 78 ? -16.034 -9.576 8.363 1.00 77.69 78 VAL A C 1
ATOM 638 O O . VAL A 1 78 ? -17.169 -9.422 7.922 1.00 77.69 78 VAL A O 1
ATOM 641 N N . LYS A 1 79 ? -15.666 -10.659 9.053 1.00 75.38 79 LYS A N 1
ATOM 642 C CA . LYS A 1 79 ? -16.597 -11.706 9.480 1.00 75.38 79 LYS A CA 1
ATOM 643 C C . LYS A 1 79 ? -16.804 -11.604 10.982 1.00 75.38 79 LYS A C 1
ATOM 645 O O . LYS A 1 79 ? -15.841 -11.697 11.737 1.00 75.38 79 LYS A O 1
ATOM 650 N N . PHE A 1 80 ? -18.057 -11.535 11.404 1.00 73.00 80 PHE A N 1
ATOM 651 C CA . PHE A 1 80 ? -18.457 -11.873 12.761 1.00 73.00 80 PHE A CA 1
ATOM 652 C C . PHE A 1 80 ? -19.748 -12.668 12.664 1.00 73.00 80 PHE A C 1
ATOM 654 O O . PHE A 1 80 ? -20.686 -12.184 12.059 1.00 73.00 80 PHE A O 1
ATOM 661 N N . GLN A 1 81 ? -19.742 -13.891 13.189 1.00 71.69 81 GLN A N 1
ATOM 662 C CA . GLN A 1 81 ? -20.813 -14.506 13.977 1.00 71.69 81 GLN A CA 1
ATOM 663 C C . GLN A 1 81 ? -20.259 -15.861 14.455 1.00 71.69 81 GLN A C 1
A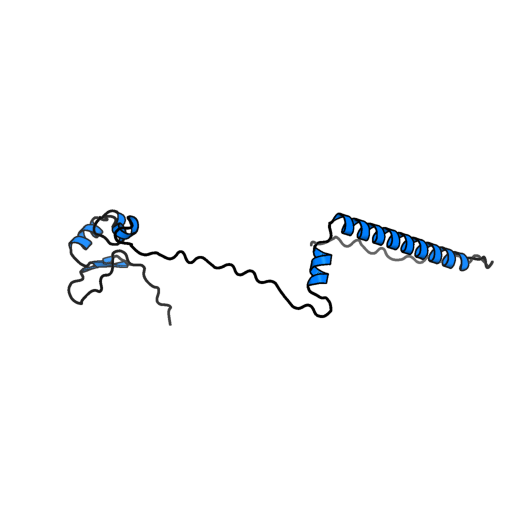TOM 665 O O . GLN A 1 81 ? -19.853 -16.691 13.645 1.00 71.69 81 GLN A O 1
ATOM 670 N N . ARG A 1 82 ? -20.166 -16.058 15.774 1.00 73.12 82 ARG A N 1
ATOM 671 C CA . ARG A 1 82 ? -19.748 -17.318 16.409 1.00 73.12 82 ARG A CA 1
ATOM 672 C C . ARG A 1 82 ? -20.902 -17.822 17.265 1.00 73.12 82 ARG A C 1
ATOM 674 O O . ARG A 1 82 ? -21.523 -17.017 17.957 1.00 73.12 82 ARG A O 1
ATOM 681 N N . ALA A 1 83 ? -21.170 -19.124 17.225 1.00 72.62 83 ALA A N 1
ATOM 682 C CA . ALA A 1 83 ? -22.121 -19.747 18.137 1.00 72.62 83 ALA A CA 1
ATOM 683 C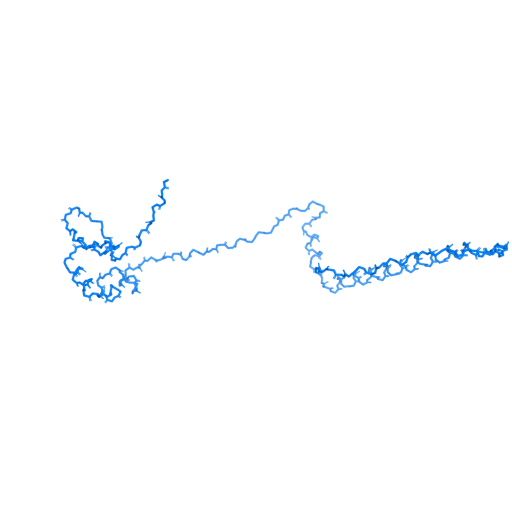 C . ALA A 1 83 ? -21.582 -19.656 19.573 1.00 72.62 83 ALA A C 1
ATOM 685 O O . ALA A 1 83 ? -20.412 -19.953 19.817 1.00 72.62 83 ALA A O 1
ATOM 686 N N . ILE A 1 84 ? -22.424 -19.213 20.506 1.00 73.94 84 ILE A N 1
ATOM 687 C CA . ILE A 1 84 ? -22.108 -19.173 21.934 1.00 73.94 84 ILE A CA 1
ATOM 688 C C . ILE A 1 84 ? -23.061 -20.153 22.610 1.00 73.94 84 ILE A C 1
ATOM 690 O O . ILE A 1 84 ? -24.267 -19.927 22.659 1.00 73.94 84 ILE A O 1
ATOM 694 N N . THR A 1 85 ? -22.529 -21.272 23.093 1.00 77.62 85 THR A N 1
ATOM 695 C CA . THR A 1 85 ? -23.296 -22.246 23.875 1.00 77.62 85 THR A CA 1
ATOM 696 C C . THR A 1 85 ? -23.686 -21.614 25.211 1.00 77.62 85 THR A C 1
ATOM 698 O O . THR A 1 85 ? -22.813 -21.151 25.944 1.00 77.62 85 THR A O 1
ATOM 701 N N . GLY A 1 86 ? -24.984 -21.576 25.526 1.00 74.25 86 GLY A N 1
ATOM 702 C CA . GLY A 1 86 ? -25.506 -21.054 26.798 1.00 74.25 86 GLY A CA 1
ATOM 703 C C . GLY A 1 86 ? -26.134 -19.653 26.753 1.00 74.25 86 GLY A C 1
ATOM 704 O O . GLY A 1 86 ? -26.621 -19.185 27.777 1.00 74.25 86 GLY A O 1
ATOM 705 N N . ALA A 1 87 ? -26.169 -18.982 25.598 1.00 76.81 87 ALA A N 1
ATOM 706 C CA . ALA A 1 87 ? -26.965 -17.767 25.402 1.00 76.81 87 ALA A CA 1
ATOM 707 C C . ALA A 1 87 ? -27.405 -17.650 23.939 1.00 76.81 87 ALA A C 1
ATOM 709 O O . ALA A 1 87 ? -26.591 -17.834 23.032 1.00 76.81 87 ALA A O 1
ATOM 710 N N . SER A 1 88 ? -28.678 -17.328 23.697 1.00 80.06 88 SER A N 1
ATOM 711 C CA . SER A 1 88 ? -29.155 -17.111 22.332 1.00 80.06 88 SER A CA 1
ATOM 712 C C . SER A 1 88 ? -28.556 -15.824 21.750 1.00 80.06 88 SER A C 1
ATOM 714 O O . SER A 1 88 ? -28.196 -14.889 22.475 1.00 80.06 88 SER A O 1
ATOM 716 N N . LEU A 1 89 ? -28.451 -15.744 20.420 1.00 76.44 89 LEU A N 1
ATOM 717 C CA . LEU A 1 89 ? -27.929 -14.547 19.752 1.00 76.44 89 LEU A CA 1
ATOM 718 C C . LEU A 1 89 ? -28.768 -13.295 20.078 1.00 76.44 89 LEU A C 1
ATOM 720 O O . LEU A 1 89 ? -28.218 -12.198 20.208 1.00 76.44 89 LEU A O 1
ATOM 724 N N . ALA A 1 90 ? -30.079 -13.474 20.259 1.00 80.12 90 ALA A N 1
ATOM 725 C CA . ALA A 1 90 ? -31.018 -12.411 20.596 1.00 80.12 90 ALA A CA 1
ATOM 726 C C . ALA A 1 90 ? -30.738 -11.817 21.987 1.00 80.12 90 ALA A C 1
ATOM 728 O O . ALA A 1 90 ? -30.659 -10.595 22.129 1.00 80.12 90 ALA A O 1
ATOM 729 N N . ASP A 1 91 ? -30.473 -12.659 22.989 1.00 81.62 91 ASP A N 1
ATOM 730 C CA . ASP A 1 91 ? -30.190 -12.206 24.359 1.00 81.62 91 ASP A CA 1
ATOM 731 C C . ASP A 1 91 ? -28.902 -11.377 24.439 1.00 81.62 91 ASP A C 1
ATOM 733 O O . ASP A 1 91 ? -28.803 -10.398 25.187 1.00 81.62 91 ASP A O 1
ATOM 737 N N . ILE A 1 92 ? -27.899 -11.752 23.641 1.00 82.31 92 ILE A N 1
ATOM 738 C CA . ILE A 1 92 ? -26.613 -11.053 23.572 1.00 82.31 92 ILE A CA 1
ATOM 739 C C . ILE A 1 92 ? -26.788 -9.677 22.927 1.00 82.31 92 ILE A C 1
ATOM 741 O O . ILE A 1 92 ? -26.247 -8.689 23.434 1.00 82.31 92 ILE A O 1
ATOM 745 N N . MET A 1 93 ? -27.561 -9.585 21.842 1.00 82.88 93 MET A N 1
ATOM 746 C CA . MET A 1 93 ? -27.863 -8.303 21.202 1.00 82.88 93 MET A CA 1
ATOM 747 C C . MET A 1 93 ? -28.686 -7.397 22.121 1.00 82.88 93 MET A C 1
ATOM 749 O O . MET A 1 93 ? -28.358 -6.218 22.256 1.00 82.88 93 MET A O 1
ATOM 753 N N . ALA A 1 94 ? -29.679 -7.946 22.825 1.00 83.94 94 ALA A N 1
ATOM 754 C CA . ALA A 1 94 ? -30.495 -7.194 23.773 1.00 83.94 94 ALA A CA 1
ATOM 755 C C . ALA A 1 94 ? -29.642 -6.590 24.900 1.00 83.94 94 ALA A C 1
ATOM 757 O O . ALA A 1 94 ? -29.713 -5.389 25.154 1.00 83.94 94 ALA A O 1
ATOM 758 N N . LYS A 1 95 ? -28.750 -7.378 25.521 1.00 84.31 95 LYS A N 1
ATOM 759 C CA . LYS A 1 95 ? -27.818 -6.885 26.557 1.00 84.31 95 LYS A CA 1
ATOM 760 C C . LYS A 1 95 ? -26.808 -5.869 26.002 1.00 84.31 95 LYS A C 1
ATOM 762 O O . LYS A 1 95 ? -26.492 -4.863 26.650 1.00 84.31 95 LYS A O 1
ATOM 767 N N . ARG A 1 96 ? -26.315 -6.087 24.777 1.00 83.88 96 ARG A N 1
ATOM 768 C CA . ARG A 1 96 ? -25.370 -5.180 24.102 1.00 83.88 96 ARG A CA 1
ATOM 769 C C . ARG A 1 96 ? -26.002 -3.845 23.702 1.00 83.88 96 ARG A C 1
ATOM 771 O O . ARG A 1 96 ? -25.302 -2.833 23.714 1.00 83.88 96 ARG A O 1
ATOM 778 N N . ASN A 1 97 ? -27.297 -3.815 23.421 1.00 85.94 97 ASN A N 1
ATOM 779 C CA . ASN A 1 97 ? -27.996 -2.601 23.001 1.00 85.94 97 ASN A CA 1
ATOM 780 C C . ASN A 1 97 ? -28.643 -1.837 24.168 1.00 85.94 97 ASN A C 1
ATOM 782 O O . ASN A 1 97 ? -29.272 -0.804 23.951 1.00 85.94 97 ASN A O 1
ATOM 786 N N . GLN A 1 98 ? -28.456 -2.285 25.415 1.00 88.12 98 GLN A N 1
ATOM 787 C CA . GLN A 1 98 ? -28.882 -1.518 26.586 1.00 88.12 98 GLN A CA 1
ATOM 788 C C . GLN A 1 98 ? -28.202 -0.146 26.619 1.00 88.12 98 GLN A C 1
ATOM 790 O O . GLN A 1 98 ? -26.972 -0.037 26.540 1.00 88.12 98 GLN A O 1
ATOM 795 N N . LYS A 1 99 ? -29.022 0.898 26.774 1.00 89.31 99 LYS A N 1
ATOM 796 C CA . LYS A 1 99 ? -28.569 2.285 26.878 1.00 89.31 99 LYS A CA 1
ATOM 797 C C . LYS A 1 99 ? -27.576 2.443 28.043 1.00 89.31 99 LYS A C 1
ATOM 799 O O . LYS A 1 99 ? -27.721 1.781 29.077 1.00 89.31 99 LYS A O 1
ATOM 804 N N . PRO A 1 100 ? -26.572 3.328 27.913 1.00 86.50 100 PRO A N 1
ATOM 805 C CA . PRO A 1 100 ? -25.550 3.520 28.941 1.00 86.50 100 PRO A CA 1
ATOM 806 C C . PRO A 1 100 ? -26.131 3.961 30.291 1.00 86.50 100 PRO A C 1
ATOM 808 O O . PRO A 1 100 ? -25.550 3.646 31.323 1.00 86.50 100 PRO A O 1
ATOM 811 N N . GLU A 1 101 ? -27.281 4.629 30.303 1.00 86.12 101 GLU A N 1
ATOM 812 C CA . GLU A 1 101 ? -28.001 5.028 31.519 1.00 86.12 101 GLU A CA 1
ATOM 813 C C . GLU A 1 101 ? -28.463 3.820 32.342 1.00 86.12 101 GLU A C 1
ATOM 815 O O . GLU A 1 101 ? -28.183 3.746 33.536 1.00 86.12 101 GLU A O 1
ATOM 820 N N . VAL A 1 102 ? -29.057 2.813 31.692 1.00 87.69 102 VAL A N 1
ATOM 821 C CA . VAL A 1 102 ? -29.498 1.570 32.350 1.00 87.69 102 VAL A CA 1
ATOM 822 C C . VAL A 1 102 ? -28.300 0.817 32.935 1.00 87.69 102 VAL A C 1
ATOM 824 O O . VAL A 1 102 ? -28.351 0.322 34.061 1.00 87.69 102 VAL A O 1
ATOM 827 N N . ARG A 1 103 ? -27.171 0.800 32.215 1.00 90.50 103 ARG A N 1
ATOM 828 C CA . ARG A 1 103 ? -25.925 0.186 32.704 1.00 90.50 103 ARG A CA 1
ATOM 829 C C . ARG A 1 103 ? -25.336 0.921 33.904 1.00 90.50 103 ARG A C 1
ATOM 831 O O . ARG A 1 103 ? -24.817 0.280 34.816 1.00 90.50 103 ARG A O 1
ATOM 838 N N . LYS A 1 104 ? -25.381 2.256 33.896 1.00 90.56 104 LYS A N 1
ATOM 839 C CA . LYS A 1 104 ? -24.912 3.087 35.013 1.00 90.56 104 LYS A CA 1
ATOM 840 C C . LYS A 1 104 ? -25.785 2.870 36.247 1.00 90.56 104 LYS A C 1
ATOM 842 O O . LYS A 1 104 ? -25.232 2.611 37.309 1.00 90.56 104 LYS A O 1
ATOM 847 N N . ALA A 1 105 ? -27.108 2.837 36.089 1.00 90.75 105 ALA A N 1
ATOM 848 C CA . ALA A 1 105 ? -28.037 2.565 37.183 1.00 90.75 105 ALA A CA 1
ATOM 849 C C . ALA A 1 105 ? -27.787 1.191 37.833 1.00 90.75 105 ALA A C 1
ATOM 851 O O . ALA A 1 105 ? -27.629 1.106 39.050 1.00 90.75 105 ALA A O 1
ATOM 852 N N . GLN A 1 106 ? -27.642 0.127 37.034 1.00 90.88 106 GLN A N 1
ATOM 853 C CA . GLN A 1 106 ? -27.307 -1.211 37.545 1.00 90.88 106 GLN A CA 1
ATOM 854 C C . GLN A 1 106 ? -25.947 -1.238 38.256 1.00 90.88 106 GLN A C 1
ATOM 856 O O . GLN A 1 106 ? -25.799 -1.856 39.311 1.00 90.88 106 GLN A O 1
ATOM 861 N N . ARG A 1 107 ? -24.946 -0.535 37.710 1.00 92.06 107 ARG A N 1
ATOM 862 C CA . ARG A 1 107 ? -23.623 -0.411 38.337 1.00 92.06 107 ARG A CA 1
ATOM 863 C C . ARG A 1 107 ? -23.712 0.305 39.682 1.00 92.06 107 ARG A C 1
ATOM 865 O O . ARG A 1 107 ? -23.099 -0.140 40.647 1.00 92.06 107 ARG A O 1
ATOM 872 N N . GLU A 1 108 ? -24.456 1.399 39.761 1.00 91.06 108 GLU A N 1
ATOM 873 C CA . GLU A 1 108 ? -24.629 2.158 40.997 1.00 91.06 108 GLU A CA 1
ATOM 874 C C . GLU A 1 108 ? -25.390 1.363 42.056 1.00 91.06 108 GLU A C 1
ATOM 876 O O . GLU A 1 108 ? -24.973 1.349 43.212 1.00 91.06 108 GLU A O 1
ATOM 881 N N . GLN A 1 109 ? -26.443 0.644 41.666 1.00 91.25 109 GLN A N 1
ATOM 882 C CA . GLN A 1 109 ? -27.169 -0.270 42.550 1.00 91.25 109 GLN A CA 1
ATOM 883 C C . GLN A 1 109 ?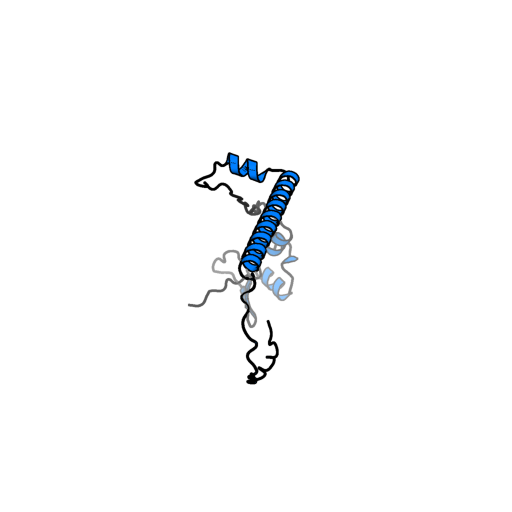 -26.253 -1.376 43.087 1.00 91.25 109 GLN A C 1
ATOM 885 O O . GLN A 1 109 ? -26.204 -1.598 44.296 1.00 91.25 109 GLN A O 1
ATOM 890 N N . ALA A 1 110 ? -25.446 -2.002 42.225 1.00 93.00 110 ALA A N 1
ATOM 891 C CA . ALA A 1 110 ? -24.477 -3.014 42.642 1.00 93.00 110 ALA A CA 1
ATOM 892 C C . ALA A 1 110 ? -23.409 -2.443 43.594 1.00 93.00 110 ALA A C 1
ATOM 894 O O . ALA A 1 110 ? -23.047 -3.082 44.582 1.00 93.00 110 ALA A O 1
ATOM 895 N N . ILE A 1 111 ? -22.927 -1.220 43.345 1.00 93.12 111 ILE A N 1
ATOM 896 C CA . ILE A 1 111 ? -21.970 -0.540 44.229 1.00 93.12 111 ILE A CA 1
ATOM 897 C C . ILE A 1 111 ? -22.605 -0.220 45.588 1.00 93.12 111 ILE A C 1
ATOM 899 O O . ILE A 1 111 ? -21.941 -0.379 46.614 1.00 93.12 111 ILE A O 1
ATOM 903 N N . ARG A 1 112 ? -23.866 0.230 45.623 1.00 92.44 112 ARG A N 1
ATOM 904 C CA . ARG A 1 112 ? -24.599 0.500 46.872 1.00 92.44 112 ARG A CA 1
ATOM 905 C C . ARG A 1 112 ? -24.776 -0.783 47.683 1.00 92.44 112 ARG A C 1
ATOM 907 O O . ARG A 1 112 ? -24.314 -0.829 48.822 1.00 92.44 112 ARG A O 1
ATOM 914 N N . ALA A 1 113 ? -25.272 -1.848 47.055 1.00 91.94 113 ALA A N 1
ATOM 915 C CA . ALA A 1 113 ? -25.421 -3.159 47.684 1.00 91.94 113 ALA A CA 1
ATOM 916 C C . ALA A 1 113 ? -24.079 -3.713 48.202 1.00 91.94 113 ALA A C 1
ATOM 918 O O . ALA A 1 113 ? -23.990 -4.204 49.327 1.00 91.94 113 ALA A O 1
ATOM 919 N N . ALA A 1 114 ? -22.991 -3.573 47.437 1.00 92.69 114 ALA A N 1
ATOM 920 C CA . ALA A 1 114 ? -21.660 -3.998 47.874 1.00 92.69 114 ALA A CA 1
ATOM 921 C C . ALA A 1 114 ? -21.136 -3.175 49.066 1.00 92.69 114 ALA A C 1
ATOM 923 O O . ALA A 1 114 ? -20.504 -3.725 49.975 1.00 92.69 114 ALA A O 1
ATOM 924 N N . LYS A 1 115 ? -21.394 -1.860 49.091 1.00 94.31 115 LYS A N 1
ATOM 925 C CA . LYS A 1 115 ? -21.029 -0.985 50.216 1.00 94.31 115 LYS A CA 1
ATOM 926 C C . LYS A 1 115 ? -21.821 -1.334 51.475 1.00 94.31 115 LYS A C 1
ATOM 928 O O . LYS A 1 115 ? -21.229 -1.387 52.551 1.00 94.31 115 LYS A O 1
ATOM 933 N N . GLU A 1 116 ? -23.114 -1.602 51.354 1.00 88.44 116 GLU A N 1
ATOM 934 C CA . GLU A 1 116 ? -23.975 -2.025 52.464 1.00 88.44 116 GLU A CA 1
ATOM 935 C C . GLU A 1 116 ? -23.570 -3.398 52.998 1.00 88.44 116 GLU A C 1
ATOM 937 O O . GLU A 1 116 ? -23.334 -3.540 54.197 1.00 88.44 116 GLU A O 1
ATOM 942 N N . ALA A 1 117 ? -23.329 -4.371 52.117 1.00 90.44 117 ALA A N 1
ATOM 943 C CA . ALA A 1 117 ? -22.801 -5.677 52.503 1.00 90.44 117 ALA A CA 1
ATOM 944 C C . ALA A 1 117 ? -21.436 -5.561 53.205 1.00 90.44 117 ALA A C 1
ATOM 946 O O . ALA A 1 117 ? -21.166 -6.275 54.173 1.00 90.44 117 ALA A O 1
ATOM 947 N N . LYS A 1 118 ? -20.563 -4.641 52.767 1.00 91.50 118 LYS A N 1
ATOM 948 C CA . LYS A 1 118 ? -19.279 -4.379 53.436 1.00 91.50 118 LYS A CA 1
ATOM 949 C C . LYS A 1 118 ? -19.475 -3.749 54.817 1.00 91.50 118 LYS A C 1
ATOM 951 O O . LYS A 1 118 ? -18.798 -4.170 55.753 1.00 91.50 118 LYS A O 1
ATOM 956 N N . LYS A 1 119 ? -20.391 -2.785 54.962 1.00 89.31 119 LYS A N 1
ATOM 957 C CA . LYS A 1 119 ? -20.733 -2.171 56.257 1.00 89.31 119 LYS A CA 1
ATOM 958 C C . LYS A 1 119 ? -21.323 -3.199 57.223 1.00 89.31 119 LYS A C 1
ATOM 960 O O . LYS A 1 119 ? -20.854 -3.279 58.352 1.00 89.31 119 LYS A O 1
ATOM 965 N N . ALA A 1 120 ? -22.251 -4.041 56.769 1.00 85.06 120 ALA A N 1
ATOM 966 C CA . ALA A 1 120 ? -22.825 -5.126 57.564 1.00 85.06 120 ALA A CA 1
ATOM 967 C C . ALA A 1 120 ? -21.753 -6.136 58.010 1.00 85.06 120 ALA A C 1
ATOM 969 O O . ALA A 1 120 ? -21.671 -6.471 59.189 1.00 85.06 120 ALA A O 1
ATOM 970 N N . LYS A 1 121 ? -20.848 -6.537 57.103 1.00 87.50 121 LYS A N 1
ATOM 971 C CA . LYS A 1 121 ? -19.695 -7.394 57.437 1.00 87.50 121 LYS A CA 1
ATOM 972 C C . LYS A 1 121 ? -18.707 -6.734 58.405 1.00 87.50 121 LYS A C 1
ATOM 974 O O . LYS A 1 121 ? -18.029 -7.428 59.152 1.00 87.50 121 LYS A O 1
ATOM 979 N N . GLN A 1 122 ? -18.559 -5.410 58.378 1.00 83.88 122 GLN A N 1
ATOM 980 C CA . GLN A 1 122 ? -17.713 -4.686 59.332 1.00 83.88 122 GLN A CA 1
ATOM 981 C C . GLN A 1 122 ? -18.394 -4.532 60.695 1.00 83.88 122 GLN A C 1
ATOM 983 O O . GLN A 1 122 ? -17.720 -4.656 61.714 1.00 83.88 122 GLN A O 1
ATOM 988 N N . ALA A 1 123 ? -19.706 -4.300 60.722 1.00 80.00 123 ALA A N 1
ATOM 989 C CA . ALA A 1 123 ? -20.493 -4.244 61.947 1.00 80.00 123 ALA A CA 1
ATOM 990 C C . ALA A 1 123 ? -20.502 -5.602 62.659 1.00 80.00 123 ALA A C 1
ATOM 992 O O . ALA A 1 123 ? -20.202 -5.646 63.847 1.00 80.00 123 ALA A O 1
ATOM 993 N N . SER A 1 124 ? -20.706 -6.704 61.926 1.00 77.88 124 SER A N 1
ATOM 994 C CA . SER A 1 124 ? -20.640 -8.058 62.493 1.00 77.88 124 SER A CA 1
ATOM 995 C C . SER A 1 124 ? -19.240 -8.430 62.991 1.00 77.88 124 SER A C 1
ATOM 997 O O . SER A 1 124 ? -19.099 -9.070 64.027 1.00 77.88 124 SER A O 1
ATOM 999 N N . LYS A 1 125 ? -18.177 -7.976 62.310 1.00 77.94 125 LYS A N 1
ATOM 1000 C CA . LYS A 1 125 ? -16.799 -8.131 62.807 1.00 77.94 125 LYS A CA 1
ATOM 1001 C C . LYS A 1 125 ? -16.543 -7.324 64.082 1.00 77.94 125 LYS A C 1
ATOM 1003 O O . LYS A 1 125 ? -15.873 -7.821 64.980 1.00 77.94 125 LYS A O 1
ATOM 1008 N N . LYS A 1 126 ? -17.071 -6.100 64.188 1.00 72.88 126 LYS A N 1
ATOM 1009 C CA . LYS A 1 126 ? -16.925 -5.264 65.391 1.00 72.88 126 LYS A CA 1
ATOM 1010 C C . LYS A 1 126 ? -17.718 -5.812 66.579 1.00 72.88 126 LYS A C 1
ATOM 1012 O O . LYS A 1 126 ? -17.184 -5.815 67.682 1.00 72.88 126 LYS A O 1
ATOM 1017 N N . THR A 1 127 ? -18.935 -6.314 66.373 1.00 66.06 127 THR A N 1
ATOM 1018 C CA . THR A 1 127 ? -19.719 -6.957 67.441 1.00 66.06 127 THR A CA 1
ATOM 1019 C C . THR A 1 127 ? -19.116 -8.294 67.867 1.00 66.06 127 THR A C 1
ATOM 1021 O O . THR A 1 127 ? -19.057 -8.562 69.062 1.00 66.06 127 THR A O 1
ATOM 1024 N N . ALA A 1 128 ? -18.544 -9.073 66.941 1.00 64.06 128 ALA A N 1
ATOM 1025 C CA . ALA A 1 128 ? -17.777 -10.274 67.282 1.00 64.06 128 ALA A CA 1
ATOM 1026 C C . ALA A 1 128 ? -16.494 -9.957 68.081 1.00 64.06 128 ALA A C 1
ATOM 1028 O O . ALA A 1 128 ? -16.158 -10.671 69.021 1.00 64.06 128 ALA A O 1
ATOM 1029 N N . MET A 1 129 ? -15.794 -8.858 67.765 1.00 60.34 129 MET A N 1
ATOM 1030 C CA . MET A 1 129 ? -14.622 -8.408 68.536 1.00 60.34 129 MET A CA 1
ATOM 1031 C C . MET A 1 129 ? -14.982 -7.796 69.900 1.00 60.34 129 MET A C 1
ATOM 1033 O O . MET A 1 129 ? -14.175 -7.876 70.824 1.00 60.34 129 MET A O 1
ATOM 1037 N N . ALA A 1 130 ? -16.165 -7.190 70.042 1.00 58.88 130 ALA A N 1
ATOM 1038 C CA . ALA A 1 130 ? -16.665 -6.662 71.314 1.00 58.88 130 ALA A CA 1
ATOM 1039 C C . ALA A 1 130 ? -17.183 -7.779 72.238 1.00 58.88 130 ALA A C 1
ATOM 1041 O O . ALA A 1 130 ? -16.914 -7.747 73.435 1.00 58.88 130 ALA A O 1
ATOM 1042 N N . ALA A 1 131 ? -17.824 -8.814 71.685 1.00 57.97 131 ALA A N 1
ATOM 1043 C CA . ALA A 1 131 ? -18.210 -10.016 72.429 1.00 57.97 131 ALA A CA 1
ATOM 1044 C C . ALA A 1 131 ? -16.994 -10.834 72.915 1.00 57.97 131 ALA A C 1
ATOM 1046 O O . ALA A 1 131 ? -17.083 -11.530 73.919 1.00 57.97 131 ALA A O 1
ATOM 1047 N N . ALA A 1 132 ? -15.836 -10.696 72.258 1.00 59.03 132 ALA A N 1
ATOM 1048 C CA . ALA A 1 132 ? -14.561 -11.256 72.716 1.00 59.03 132 ALA A CA 1
ATOM 1049 C C . ALA A 1 132 ? -13.826 -10.379 73.760 1.00 59.03 132 ALA A C 1
ATOM 1051 O O . ALA A 1 132 ? -12.743 -10.748 74.212 1.00 59.03 132 ALA A O 1
ATOM 1052 N N . LYS A 1 133 ? -14.381 -9.216 74.142 1.00 58.62 133 LYS A N 1
ATOM 1053 C CA . LYS A 1 133 ? -13.833 -8.304 75.163 1.00 58.62 133 LYS A CA 1
ATOM 1054 C C . LYS A 1 133 ? -14.898 -7.916 76.204 1.00 58.62 133 LYS A C 1
ATOM 1056 O O . LYS A 1 133 ? -15.135 -6.737 76.444 1.00 58.62 133 LYS A O 1
ATOM 1061 N N . ALA A 1 134 ? -15.519 -8.903 76.846 1.00 44.28 134 ALA A N 1
ATOM 1062 C CA . ALA A 1 134 ? -16.105 -8.727 78.180 1.00 44.28 134 ALA A CA 1
ATOM 1063 C C . ALA A 1 134 ? -15.046 -9.094 79.250 1.00 44.28 134 ALA A C 1
ATOM 1065 O O . ALA A 1 134 ? -14.185 -9.935 78.982 1.00 44.28 134 ALA A O 1
ATOM 1066 N N . PRO A 1 135 ? -15.023 -8.432 80.422 1.00 49.72 135 PRO A N 1
ATOM 1067 C CA . PRO A 1 135 ? -13.806 -8.255 81.206 1.00 49.72 135 PRO A CA 1
ATOM 1068 C C . PRO A 1 135 ? -13.538 -9.441 82.139 1.00 49.72 135 PRO A C 1
ATOM 1070 O O . PRO A 1 135 ? -14.102 -9.533 83.226 1.00 49.72 135 PRO A O 1
ATOM 1073 N N . THR A 1 136 ? -12.597 -10.310 81.782 1.00 44.50 136 THR A N 1
ATOM 1074 C CA . THR A 1 136 ? -11.923 -11.153 82.777 1.00 44.50 136 THR A CA 1
ATOM 1075 C C . THR A 1 136 ? -10.824 -10.336 83.455 1.00 44.50 136 THR A C 1
ATOM 1077 O O . THR A 1 136 ? -9.787 -10.043 82.858 1.00 44.50 136 THR A O 1
ATOM 1080 N N . LYS A 1 137 ? -11.065 -9.949 84.714 1.00 47.59 137 LYS A N 1
ATOM 1081 C CA . LYS A 1 137 ? -10.036 -9.499 85.663 1.00 47.59 137 LYS A CA 1
ATOM 1082 C C . LYS A 1 137 ? -8.927 -10.558 85.751 1.00 47.59 137 LYS A C 1
ATOM 1084 O O . LYS A 1 137 ? -9.237 -11.672 86.154 1.00 47.59 137 LYS A O 1
ATOM 1089 N N . ALA A 1 138 ? -7.671 -10.201 85.461 1.00 40.50 138 ALA A N 1
ATOM 1090 C CA . ALA A 1 138 ? -6.481 -10.725 86.154 1.00 40.50 138 ALA A CA 1
ATOM 1091 C C . ALA A 1 138 ? -5.161 -10.094 85.649 1.00 40.50 138 ALA A C 1
ATOM 1093 O O . ALA A 1 138 ? -4.760 -10.300 84.511 1.00 40.50 138 ALA A O 1
ATOM 1094 N N . ALA A 1 139 ? -4.488 -9.410 86.582 1.00 40.81 139 ALA A N 1
ATOM 1095 C CA . ALA A 1 139 ? -3.039 -9.242 86.781 1.00 40.81 139 ALA A CA 1
ATOM 1096 C C . ALA A 1 139 ? -2.140 -8.564 85.706 1.00 40.81 139 ALA A C 1
ATOM 1098 O O . ALA A 1 139 ? -2.004 -9.061 84.588 1.00 40.81 139 ALA A O 1
ATOM 1099 N N . PRO A 1 140 ? -1.383 -7.503 86.076 1.00 48.56 140 PRO A N 1
ATOM 1100 C CA . PRO A 1 140 ? -0.316 -6.953 85.248 1.00 48.56 140 PRO A CA 1
ATOM 1101 C C . PRO A 1 140 ? 0.959 -7.789 85.431 1.00 48.56 140 PRO A C 1
ATOM 1103 O O . PRO A 1 140 ? 1.479 -7.901 86.542 1.00 48.56 140 PRO A O 1
ATOM 1106 N N . LYS A 1 141 ? 1.494 -8.369 84.351 1.00 43.53 141 LYS A N 1
ATOM 1107 C CA . LYS A 1 141 ? 2.843 -8.953 84.353 1.00 43.53 141 LYS A CA 1
ATOM 1108 C C . LYS A 1 141 ? 3.788 -8.141 83.479 1.00 43.53 141 LYS A C 1
ATOM 1110 O O . LYS A 1 141 ? 3.453 -7.677 82.394 1.00 43.53 141 LYS A O 1
ATOM 1115 N N . GLN A 1 142 ? 4.952 -7.927 84.069 1.00 43.88 142 GLN A N 1
ATOM 1116 C CA . GLN A 1 142 ? 5.992 -6.983 83.717 1.00 43.88 142 GLN A CA 1
ATOM 1117 C C . GLN A 1 142 ? 6.783 -7.392 82.467 1.00 43.88 142 GLN A C 1
ATOM 1119 O O . GLN A 1 142 ? 6.859 -8.565 82.119 1.00 43.88 142 GLN A O 1
ATOM 1124 N N . LYS A 1 143 ? 7.406 -6.365 81.871 1.00 44.88 143 LYS A N 1
ATOM 1125 C CA . LYS A 1 143 ? 8.733 -6.315 81.228 1.00 44.88 143 LYS A CA 1
ATOM 1126 C C . LYS A 1 143 ? 9.297 -7.632 80.672 1.00 44.88 143 LYS A C 1
ATOM 1128 O O . LYS A 1 143 ? 9.663 -8.507 81.439 1.00 44.88 143 LYS A O 1
ATOM 1133 N N . ILE A 1 144 ? 9.614 -7.634 79.375 1.00 45.44 144 ILE A N 1
ATOM 1134 C CA . ILE A 1 144 ? 10.973 -7.929 78.887 1.00 45.44 144 ILE A CA 1
ATOM 1135 C C . ILE A 1 144 ? 11.138 -7.321 77.491 1.00 45.44 144 ILE A C 1
ATOM 1137 O O . ILE A 1 144 ? 10.435 -7.645 76.538 1.00 45.44 144 ILE A O 1
ATOM 1141 N N . VAL A 1 145 ? 12.089 -6.395 77.416 1.00 50.97 145 VAL A N 1
ATOM 1142 C CA . VAL A 1 145 ? 12.654 -5.833 76.193 1.00 50.97 145 VAL A CA 1
ATOM 1143 C C . VAL A 1 145 ? 13.587 -6.881 75.594 1.00 50.97 145 VAL A C 1
ATOM 1145 O O . VAL A 1 145 ? 14.484 -7.356 76.288 1.00 50.97 145 VAL A O 1
ATOM 1148 N N . LYS A 1 146 ? 13.432 -7.201 74.306 1.00 46.50 146 LYS A N 1
ATOM 1149 C CA . LYS A 1 146 ? 14.533 -7.721 73.483 1.00 46.50 146 LYS A CA 1
ATOM 1150 C C . LYS A 1 146 ? 14.559 -6.973 72.141 1.00 46.50 146 LYS A C 1
ATOM 1152 O O . LYS A 1 146 ? 13.516 -6.876 71.494 1.00 46.50 146 LYS A O 1
ATOM 1157 N N . PRO A 1 147 ? 15.712 -6.405 71.748 1.00 49.66 147 PRO A N 1
ATOM 1158 C CA . PRO A 1 147 ? 15.829 -5.495 70.614 1.00 49.66 147 PRO A CA 1
ATOM 1159 C C . PRO A 1 147 ? 15.870 -6.270 69.293 1.00 49.66 147 PRO A C 1
ATOM 1161 O O . PRO A 1 147 ? 16.667 -7.196 69.136 1.00 49.66 147 PRO A O 1
ATOM 1164 N N . VAL A 1 148 ? 15.041 -5.880 68.322 1.00 49.19 148 VAL A N 1
ATOM 1165 C CA . VAL A 1 148 ? 15.109 -6.422 66.959 1.00 49.19 148 VAL A CA 1
ATOM 1166 C C . VAL A 1 148 ? 15.840 -5.432 66.058 1.00 49.19 148 VAL A C 1
ATOM 1168 O O . VAL A 1 148 ? 15.415 -4.298 65.861 1.00 49.19 148 VAL A O 1
ATOM 1171 N N . LYS A 1 149 ? 16.974 -5.926 65.555 1.00 49.53 149 LYS A N 1
ATOM 1172 C CA . LYS A 1 149 ? 17.827 -5.437 64.467 1.00 49.53 149 LYS A CA 1
ATOM 1173 C C . LYS A 1 149 ? 17.085 -4.578 63.435 1.00 49.53 149 LYS A C 1
ATOM 1175 O O . LYS A 1 149 ? 16.152 -5.038 62.783 1.00 49.53 149 LYS A O 1
ATOM 1180 N N . VAL A 1 150 ? 17.599 -3.369 63.229 1.00 49.84 150 VAL A N 1
ATOM 1181 C CA . VAL A 1 150 ? 17.266 -2.493 62.102 1.00 49.84 150 VAL A CA 1
ATOM 1182 C C . VAL A 1 150 ? 17.655 -3.199 60.799 1.00 49.84 150 VAL A C 1
ATOM 1184 O O . VAL A 1 150 ? 18.834 -3.433 60.538 1.00 49.84 150 VAL A O 1
ATOM 1187 N N . SER A 1 151 ? 16.666 -3.557 59.981 1.00 47.94 151 SER A N 1
ATOM 1188 C CA . SER A 1 151 ? 16.876 -3.953 58.590 1.00 47.94 151 SER A CA 1
ATOM 1189 C C . SER A 1 151 ? 17.010 -2.698 57.726 1.00 47.94 151 SER A C 1
ATOM 1191 O O . SER A 1 151 ? 16.107 -1.863 57.703 1.00 47.94 151 SER A O 1
ATOM 1193 N N . ALA A 1 152 ? 18.141 -2.576 57.033 1.00 58.44 152 ALA A N 1
ATOM 1194 C CA . ALA A 1 152 ? 18.487 -1.472 56.144 1.00 58.44 152 ALA A CA 1
ATOM 1195 C C . ALA A 1 152 ? 17.419 -1.196 55.058 1.00 58.44 152 ALA A C 1
ATOM 1197 O O . ALA A 1 152 ? 16.866 -2.147 54.496 1.00 58.44 152 ALA A O 1
ATOM 1198 N N . PRO A 1 153 ? 17.160 0.075 54.688 1.00 58.19 153 PRO A N 1
ATOM 1199 C CA . PRO A 1 153 ? 16.349 0.392 53.521 1.00 58.19 153 PRO A CA 1
ATOM 1200 C C . PRO A 1 153 ? 17.135 0.073 52.243 1.00 58.19 153 PRO A C 1
ATOM 1202 O O . PRO A 1 153 ? 18.157 0.682 51.929 1.00 58.19 153 PRO A O 1
ATOM 1205 N N . ARG A 1 154 ? 16.649 -0.924 51.502 1.00 55.31 154 ARG A N 1
ATOM 1206 C CA . ARG A 1 154 ? 17.173 -1.321 50.195 1.00 55.31 154 ARG A CA 1
ATOM 1207 C C . ARG A 1 154 ? 16.810 -0.237 49.177 1.00 55.31 154 ARG A C 1
ATOM 1209 O O . ARG A 1 154 ? 15.639 -0.045 48.860 1.00 55.31 154 ARG A O 1
ATOM 1216 N N . VAL A 1 155 ? 17.833 0.466 48.698 1.00 52.53 155 VAL A N 1
ATOM 1217 C CA . VAL A 1 155 ? 17.774 1.439 47.602 1.00 52.53 155 VAL A CA 1
ATOM 1218 C C . VAL A 1 155 ? 17.108 0.792 46.386 1.00 52.53 155 VAL A C 1
ATOM 1220 O O . VAL A 1 155 ? 17.538 -0.260 45.908 1.00 52.53 155 VAL A O 1
ATOM 1223 N N . GLY A 1 156 ? 16.021 1.409 45.924 1.00 49.41 156 GLY A N 1
ATOM 1224 C CA . GLY A 1 156 ? 15.249 0.971 44.770 1.00 49.41 156 GLY A CA 1
ATOM 1225 C C . GLY A 1 156 ? 16.060 1.079 43.482 1.00 49.41 156 GLY A C 1
ATOM 1226 O O . GLY A 1 156 ? 16.385 2.172 43.027 1.00 49.41 156 GLY A O 1
ATOM 1227 N N . GLY A 1 157 ? 16.361 -0.077 42.892 1.00 55.94 157 GLY A N 1
ATOM 1228 C CA . GLY A 1 157 ? 16.811 -0.211 41.514 1.00 55.94 157 GLY A CA 1
ATOM 1229 C C . GLY A 1 157 ? 15.618 -0.359 40.563 1.00 55.94 157 GLY A C 1
ATOM 1230 O O . GLY A 1 157 ? 14.730 -1.171 40.808 1.00 55.94 157 GLY A O 1
ATOM 1231 N N . LYS A 1 158 ? 15.638 0.452 39.498 1.00 45.34 158 LYS A N 1
ATOM 1232 C CA . LYS A 1 158 ? 14.871 0.415 38.234 1.00 45.34 158 LYS A CA 1
ATOM 1233 C C . LYS A 1 158 ? 13.896 -0.755 38.012 1.00 45.34 158 LYS A C 1
ATOM 1235 O O . LYS A 1 158 ? 14.348 -1.886 37.838 1.00 45.34 158 LYS A O 1
ATOM 1240 N N . ARG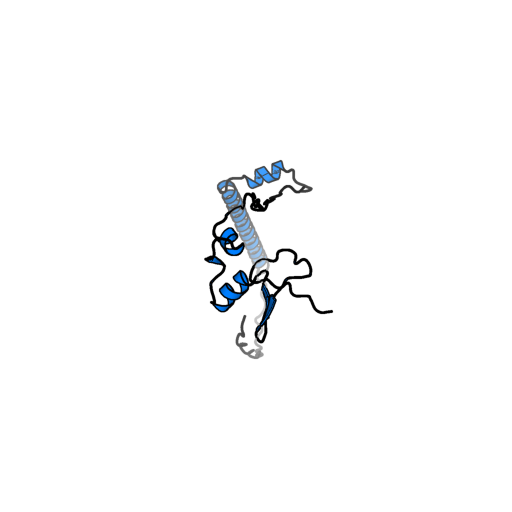 A 1 159 ? 12.624 -0.417 37.758 1.00 41.53 159 ARG A N 1
ATOM 1241 C CA . ARG A 1 159 ? 11.900 -0.656 36.489 1.00 41.53 159 ARG A CA 1
ATOM 1242 C C . ARG A 1 159 ? 10.928 0.492 36.251 1.00 41.53 159 ARG A C 1
ATOM 1244 O O . ARG A 1 159 ? 10.397 0.996 37.262 1.00 41.53 159 ARG A O 1
#

Secondary structure (DSSP, 8-state):
---------SS------TT--EEEEETTEEEEESSHHHHHHHHTT--GGG-TTSHHHHHHTTTT--------------------TTS-HHHHHHHHT--HHHHHHHHHHHHHHHHHHHHHHHHHHHHHHHHT-S-------------------------

Radius of gyration: 44.55 Å; chains: 1; bounding box: 66×34×123 Å

Organism: Myotis myotis (NCBI:txid51298)